Protein AF-A0A085MBB2-F1 (afdb_monomer_lite)

Radius of gyration: 27.42 Å; chains: 1; bounding box: 80×30×74 Å

Foldseek 3Di:
DDDDDDDDDDDDDDDDDDDPDDDPPPPPPVPLAWAKAWWFAADPVRDTPDTDIDTRAPKWKWWAAPVRRTHTIDRDHPVVCCVVPNDDPDQKDKDFDADPNGGTMMMIHSPHHHPNVDGPVVSVVVVVVVD

Structure (mmCIF, N/CA/C/O backbone):
data_AF-A0A085MBB2-F1
#
_entry.id   AF-A0A085MBB2-F1
#
loop_
_atom_site.group_PDB
_atom_site.id
_atom_site.type_symbol
_atom_site.label_atom_id
_atom_site.label_alt_id
_atom_site.label_comp_id
_atom_site.label_asym_id
_atom_site.label_entity_id
_atom_site.label_seq_id
_atom_site.pdbx_PDB_ins_code
_atom_site.Cartn_x
_atom_site.Cartn_y
_atom_site.Cartn_z
_atom_site.occupancy
_atom_site.B_iso_or_equiv
_atom_site.auth_seq_id
_atom_site.auth_comp_id
_atom_site.auth_asym_id
_atom_site.auth_atom_id
_atom_site.pdbx_PDB_model_num
ATOM 1 N N . MET A 1 1 ? -67.696 14.395 49.938 1.00 40.16 1 MET A N 1
ATOM 2 C CA . MET A 1 1 ? -66.763 14.740 51.030 1.00 40.16 1 MET A CA 1
ATOM 3 C C . MET A 1 1 ? -65.440 14.067 50.709 1.00 40.16 1 MET A C 1
ATOM 5 O O . MET A 1 1 ? -65.421 12.855 50.558 1.00 40.16 1 MET A O 1
ATOM 9 N N . ALA A 1 2 ? -64.394 14.854 50.481 1.00 36.91 2 ALA A N 1
ATOM 10 C CA . ALA A 1 2 ? -63.020 14.420 50.228 1.00 36.91 2 ALA A CA 1
ATOM 11 C C . ALA A 1 2 ? -62.096 15.243 51.143 1.00 36.91 2 ALA A C 1
ATOM 13 O O . ALA A 1 2 ? -62.549 16.282 51.620 1.00 36.91 2 ALA A O 1
ATOM 14 N N . PHE A 1 3 ? -60.840 14.795 51.294 1.00 32.62 3 PHE A N 1
ATOM 15 C CA . PHE A 1 3 ? -59.752 15.235 52.199 1.00 32.62 3 PHE A CA 1
ATOM 16 C C . PHE A 1 3 ? -59.610 14.369 53.467 1.00 32.62 3 PHE A C 1
ATOM 18 O O . PHE A 1 3 ? -60.597 14.094 54.130 1.00 32.62 3 PHE A O 1
ATOM 25 N N . THR A 1 4 ? -58.434 13.905 53.907 1.00 34.50 4 THR A N 1
ATOM 26 C CA . THR A 1 4 ? -57.057 13.912 53.372 1.00 34.50 4 THR A CA 1
ATOM 27 C C . THR A 1 4 ? -56.184 13.037 54.270 1.00 34.50 4 THR A C 1
ATOM 29 O O . THR A 1 4 ? -56.377 13.000 55.481 1.00 34.50 4 THR A O 1
ATOM 32 N N . SER A 1 5 ? -55.165 12.444 53.650 1.00 37.28 5 SER A N 1
ATOM 33 C CA . SER A 1 5 ? -53.914 11.962 54.242 1.00 37.28 5 SER A CA 1
ATOM 34 C C . SER A 1 5 ? -53.175 13.040 55.056 1.00 37.28 5 SER A C 1
ATOM 36 O O . SER A 1 5 ? -53.135 14.203 54.643 1.00 37.28 5 SER A O 1
ATOM 38 N N . ARG A 1 6 ? -52.552 12.649 56.181 1.00 42.22 6 ARG A N 1
ATOM 39 C CA . ARG A 1 6 ? -51.489 13.406 56.868 1.00 42.22 6 ARG A CA 1
ATOM 40 C C . ARG A 1 6 ? -50.639 12.522 57.795 1.00 42.22 6 ARG A C 1
ATOM 42 O O . ARG A 1 6 ? -51.147 11.576 58.385 1.00 42.22 6 ARG A O 1
ATOM 49 N N . SER A 1 7 ? -49.399 12.989 57.976 1.00 37.53 7 SER A N 1
ATOM 50 C CA . SER A 1 7 ? -48.310 12.603 58.897 1.00 37.53 7 SER A CA 1
ATOM 51 C C . SER A 1 7 ? -47.301 11.568 58.397 1.00 37.53 7 SER A C 1
ATOM 53 O O . SER A 1 7 ? -47.686 10.486 57.989 1.00 37.53 7 SER A O 1
ATOM 55 N N . SER A 1 8 ? -45.983 11.769 58.488 1.00 40.00 8 SER A N 1
ATOM 56 C CA . SER A 1 8 ? -45.141 12.917 58.878 1.00 40.00 8 SER A CA 1
ATOM 57 C C . SER A 1 8 ? -43.682 12.487 58.656 1.00 40.00 8 SER A C 1
ATOM 59 O O . SER A 1 8 ? -43.321 11.411 59.124 1.00 40.00 8 SER A O 1
ATOM 61 N N . SER A 1 9 ? -42.850 13.296 57.992 1.00 40.34 9 SER A N 1
ATOM 62 C CA . SER A 1 9 ? -41.465 13.639 58.395 1.00 40.34 9 SER A CA 1
ATOM 63 C C . SER A 1 9 ? -40.759 14.420 57.287 1.00 40.34 9 SER A C 1
ATOM 65 O O . SER A 1 9 ? -40.993 14.217 56.100 1.00 40.34 9 SER A O 1
ATOM 67 N N . ALA A 1 10 ? -39.950 15.377 57.717 1.00 41.03 10 ALA A N 1
ATOM 68 C CA . ALA A 1 10 ? -39.554 16.572 57.002 1.00 41.03 10 ALA A CA 1
ATOM 69 C C . ALA A 1 10 ? -38.036 16.600 56.725 1.00 41.03 10 ALA A C 1
ATOM 71 O O . ALA A 1 10 ? -37.268 16.183 57.580 1.00 41.03 10 ALA A O 1
ATOM 72 N N . ILE A 1 11 ? -37.669 17.170 55.566 1.00 46.59 11 ILE A N 1
ATOM 73 C CA . ILE A 1 11 ? -36.544 18.101 55.306 1.00 46.59 11 ILE A CA 1
ATOM 74 C C . ILE A 1 11 ? -35.104 17.636 55.647 1.00 46.59 11 ILE A C 1
ATOM 76 O O . ILE A 1 11 ? -34.767 17.509 56.814 1.00 46.59 11 ILE A O 1
ATOM 80 N N . LEU A 1 12 ? -34.204 17.572 54.647 1.00 38.25 12 LEU A N 1
ATOM 81 C CA . LEU A 1 12 ? -33.132 18.569 54.389 1.00 38.25 12 LEU A CA 1
ATOM 82 C C . LEU A 1 12 ? -32.246 18.132 53.192 1.00 38.25 12 LEU A C 1
ATOM 84 O O . LEU A 1 12 ? -31.956 16.956 53.006 1.00 38.25 12 LEU A O 1
ATOM 88 N N . LEU A 1 13 ? -31.861 19.109 52.371 1.00 43.94 13 LEU A N 1
ATOM 89 C CA . LEU A 1 13 ? -31.061 19.027 51.143 1.00 43.94 13 LEU A CA 1
ATOM 90 C C . LEU A 1 13 ? -29.551 18.796 51.391 1.00 43.94 13 LEU A C 1
ATOM 92 O O . LEU A 1 13 ? -29.060 19.094 52.476 1.00 43.94 13 LEU A O 1
ATOM 96 N N . CYS A 1 14 ? -28.852 18.459 50.290 1.00 36.69 14 CYS A N 1
ATOM 97 C CA . CYS A 1 14 ? -27.510 18.928 49.873 1.00 36.69 14 CYS A CA 1
A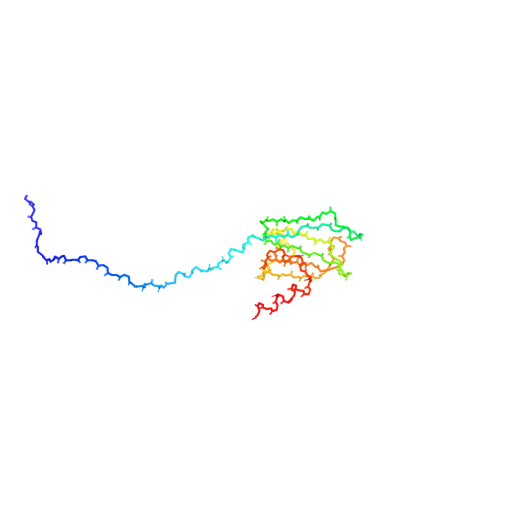TOM 98 C C . CYS A 1 14 ? -26.272 17.997 49.980 1.00 36.69 14 CYS A C 1
ATOM 100 O O . CYS A 1 14 ? -25.742 17.803 51.064 1.00 36.69 14 CYS A O 1
ATOM 102 N N . PHE A 1 15 ? -25.758 17.633 48.780 1.00 35.12 15 PHE A N 1
ATOM 103 C CA . PHE A 1 15 ? -24.363 17.334 48.360 1.00 35.12 15 PHE A CA 1
ATOM 104 C C . PHE A 1 15 ? -23.669 16.117 49.044 1.00 35.12 15 PHE A C 1
ATOM 106 O O . PHE A 1 15 ? -23.756 15.952 50.245 1.00 35.12 15 PHE A O 1
ATOM 113 N N . ILE A 1 16 ? -22.951 15.182 48.401 1.00 42.12 16 ILE A N 1
ATOM 114 C CA . ILE A 1 16 ? -21.857 15.266 47.417 1.00 42.12 16 ILE A CA 1
ATOM 115 C C . ILE A 1 16 ? -21.673 13.871 46.756 1.00 42.12 16 ILE A C 1
ATOM 117 O O . ILE A 1 16 ? -21.771 12.847 47.424 1.00 42.12 16 ILE A O 1
ATOM 121 N N . LEU A 1 17 ? -21.392 13.889 45.449 1.00 47.19 17 LEU A N 1
ATOM 122 C CA . LEU A 1 17 ? -20.634 12.943 44.604 1.00 47.19 17 LEU A CA 1
ATOM 123 C C . LEU A 1 17 ? -19.905 11.763 45.294 1.00 47.19 17 LEU A C 1
ATOM 125 O O . LEU A 1 17 ? -19.045 12.012 46.132 1.00 47.19 17 LEU A O 1
ATOM 129 N N . TRP A 1 18 ? -20.111 10.526 44.815 1.00 36.22 18 TRP A N 1
ATOM 130 C CA . TRP A 1 18 ? -19.013 9.610 44.436 1.00 36.22 18 TRP A CA 1
ATOM 131 C C . TRP A 1 18 ? -19.535 8.338 43.730 1.00 36.22 18 TRP A C 1
ATOM 133 O O . TRP A 1 18 ? -20.425 7.658 44.229 1.00 36.22 18 TRP A O 1
ATOM 143 N N . ASP A 1 19 ? -18.967 8.081 42.551 1.00 42.12 19 ASP A N 1
ATOM 144 C CA . ASP A 1 19 ? -18.855 6.840 41.774 1.00 42.12 19 ASP A CA 1
ATOM 145 C C . ASP A 1 19 ? -19.911 5.731 41.899 1.00 42.12 19 ASP A C 1
ATOM 147 O O . ASP A 1 19 ? -19.817 4.827 42.727 1.00 42.12 19 ASP A O 1
ATOM 151 N N . PHE A 1 20 ? -20.787 5.668 40.894 1.00 39.34 20 PHE A N 1
ATOM 152 C CA . PHE A 1 20 ? -21.195 4.379 40.335 1.00 39.34 20 PHE A CA 1
ATOM 153 C C . PHE A 1 20 ? -20.674 4.279 38.896 1.00 39.34 20 PHE A C 1
ATOM 155 O O . PHE A 1 20 ? -21.406 4.398 37.916 1.00 39.34 20 PHE A O 1
ATOM 162 N N . SER A 1 21 ? -19.353 4.124 38.793 1.00 48.38 21 SER A N 1
ATOM 163 C CA . SER A 1 21 ? -18.710 3.493 37.643 1.00 48.38 21 SER A CA 1
ATOM 164 C C . SER A 1 21 ? -19.142 2.032 37.616 1.00 48.38 21 SER A C 1
ATOM 166 O O . SER A 1 21 ? -18.793 1.304 38.536 1.00 48.38 21 SER A O 1
ATOM 168 N N . LEU A 1 22 ? -19.849 1.585 36.578 1.00 48.31 22 LEU A N 1
ATOM 169 C CA . LEU A 1 22 ? -19.668 0.227 36.060 1.00 48.31 22 LEU A CA 1
ATOM 170 C C . LEU A 1 22 ? -20.203 0.134 34.624 1.00 48.31 22 LEU A C 1
ATOM 172 O O . LEU A 1 22 ? -21.358 -0.189 34.371 1.00 48.31 22 LEU A O 1
ATOM 176 N N . THR A 1 23 ? -19.288 0.467 33.710 1.00 43.94 23 THR A N 1
ATOM 177 C CA . THR A 1 23 ? -19.053 -0.225 32.434 1.00 43.94 23 THR A CA 1
ATOM 178 C C . THR A 1 23 ? -20.286 -0.562 31.606 1.00 43.94 23 THR A C 1
ATOM 180 O O . THR A 1 23 ? -20.748 -1.700 31.564 1.00 43.94 23 THR A O 1
ATOM 183 N N . ASP A 1 24 ? -20.717 0.430 30.835 1.00 41.47 24 ASP A N 1
ATOM 184 C CA . ASP A 1 24 ? -21.234 0.182 29.498 1.00 41.47 24 ASP A CA 1
ATOM 185 C C . ASP A 1 24 ? -20.083 -0.431 28.679 1.00 41.47 24 ASP A C 1
ATOM 187 O O . ASP A 1 24 ? -19.130 0.251 28.295 1.00 41.47 24 ASP A O 1
ATOM 191 N N . SER A 1 25 ? -20.094 -1.756 28.517 1.00 47.38 25 SER A N 1
ATOM 192 C CA . SER A 1 25 ? -19.236 -2.456 27.562 1.00 47.38 25 SER A CA 1
ATOM 193 C C . SER A 1 25 ? -19.729 -2.154 26.148 1.00 47.38 25 SER A C 1
ATOM 195 O O . SER A 1 25 ? -20.221 -3.032 25.446 1.00 47.38 25 SER A O 1
ATOM 197 N N . LEU A 1 26 ? -19.592 -0.898 25.722 1.00 48.69 26 LEU A N 1
ATOM 198 C CA . LEU A 1 26 ? -19.422 -0.590 24.316 1.00 48.69 26 LEU A CA 1
ATOM 199 C C . LEU A 1 26 ? -18.142 -1.304 23.899 1.00 48.69 26 LEU A C 1
ATOM 201 O O . LEU A 1 26 ? -17.036 -0.883 24.245 1.00 48.69 26 LEU A O 1
ATOM 205 N N . GLU A 1 27 ? -18.302 -2.407 23.170 1.00 40.88 27 GLU A N 1
ATOM 206 C CA . GLU A 1 27 ? -17.335 -2.784 22.152 1.00 40.88 27 GLU A CA 1
ATOM 207 C C . GLU A 1 27 ? -16.949 -1.490 21.437 1.00 40.88 27 GLU A C 1
ATOM 209 O O . GLU A 1 27 ? -17.736 -0.909 20.684 1.00 40.88 27 GLU A O 1
ATOM 214 N N . GLN A 1 28 ? -15.756 -0.982 21.746 1.00 41.28 28 GLN A N 1
ATOM 215 C CA . GLN A 1 28 ? -15.099 0.008 20.924 1.00 41.28 28 GLN A CA 1
ATOM 216 C C . GLN A 1 28 ? -14.858 -0.701 19.596 1.00 41.28 28 GLN A C 1
ATOM 218 O O . GLN A 1 28 ? -13.806 -1.283 19.357 1.00 41.28 28 GLN A O 1
ATOM 223 N N . VAL A 1 29 ? -15.858 -0.668 18.717 1.00 45.53 29 VAL A N 1
ATOM 224 C CA . VAL A 1 29 ? -15.584 -0.606 17.295 1.00 45.53 29 VAL A CA 1
ATOM 225 C C . VAL A 1 29 ? -14.750 0.656 17.183 1.00 45.53 29 VAL A C 1
ATOM 227 O O . VAL A 1 29 ? -15.299 1.757 17.171 1.00 45.53 29 VAL A O 1
ATOM 230 N N . GLU A 1 30 ? -13.424 0.504 17.236 1.00 47.50 30 GLU A N 1
ATOM 231 C CA . GLU A 1 30 ? -12.493 1.537 16.821 1.00 47.50 30 GLU A CA 1
ATOM 232 C C . GLU A 1 30 ? -13.049 2.020 15.490 1.00 47.50 30 GLU A C 1
ATOM 234 O O . GLU A 1 30 ? -13.033 1.303 14.483 1.00 47.50 30 GLU A O 1
ATOM 239 N N . VAL A 1 31 ? -13.658 3.204 15.507 1.00 48.31 31 VAL A N 1
ATOM 240 C CA . VAL A 1 31 ? -13.976 3.925 14.291 1.00 48.31 31 VAL A CA 1
ATOM 241 C C . VAL A 1 31 ? -12.603 4.217 13.740 1.00 48.31 31 VAL A C 1
ATOM 243 O O . VAL A 1 31 ? -11.983 5.195 14.148 1.00 48.31 31 VAL A O 1
ATOM 246 N N . VAL A 1 32 ? -12.073 3.295 12.933 1.00 57.62 32 VAL A N 1
ATOM 247 C CA . VAL A 1 32 ? -10.730 3.437 12.405 1.00 57.62 32 VAL A CA 1
ATOM 248 C C . VAL A 1 32 ? -10.767 4.716 11.605 1.00 57.62 32 VAL A C 1
ATOM 250 O O . VAL A 1 32 ? -11.480 4.816 10.600 1.00 57.62 32 VAL A O 1
ATOM 253 N N . GLY A 1 33 ? -10.133 5.733 12.185 1.00 69.12 33 GLY A N 1
ATOM 254 C CA . GLY A 1 33 ? -10.252 7.102 11.740 1.00 69.12 33 GLY A CA 1
ATOM 255 C C . GLY A 1 33 ? -9.878 7.168 10.275 1.00 69.12 33 GLY A C 1
ATOM 256 O O . GLY A 1 33 ? -9.036 6.410 9.792 1.00 69.12 33 GLY A O 1
ATOM 257 N N . LYS A 1 34 ? -10.531 8.068 9.545 1.00 87.38 34 LYS A N 1
ATOM 258 C CA . LYS A 1 34 ? -10.100 8.347 8.185 1.00 87.38 34 LYS A CA 1
ATOM 259 C C . LYS A 1 34 ? -8.631 8.772 8.212 1.00 87.38 34 LYS A C 1
ATOM 261 O O . LYS A 1 34 ? -8.287 9.684 8.958 1.00 87.38 34 LYS A O 1
ATOM 266 N N . VAL A 1 35 ? -7.805 8.147 7.383 1.00 90.69 35 VAL A N 1
ATOM 267 C CA . VAL A 1 35 ? -6.368 8.427 7.296 1.00 90.69 35 VAL A CA 1
ATOM 268 C C . VAL A 1 35 ? -6.058 9.370 6.139 1.00 90.69 35 VAL A C 1
ATOM 270 O O . VAL A 1 35 ? -6.819 9.497 5.171 1.00 90.69 35 VAL A O 1
ATOM 273 N N . THR A 1 36 ? -4.930 10.054 6.246 1.00 92.81 36 THR A N 1
ATOM 274 C CA . THR A 1 36 ? -4.297 10.785 5.152 1.00 92.81 36 THR A CA 1
ATOM 275 C C . THR A 1 36 ? -3.325 9.857 4.437 1.00 92.81 36 THR A C 1
ATOM 277 O O . THR A 1 36 ? -2.575 9.139 5.087 1.00 92.81 36 THR A O 1
ATOM 280 N N . CYS A 1 37 ? -3.326 9.855 3.109 1.00 93.12 37 CYS A N 1
ATOM 281 C CA . CYS A 1 37 ? -2.441 9.025 2.301 1.00 93.12 37 CYS A CA 1
ATOM 282 C C . CYS A 1 37 ? -1.673 9.873 1.299 1.00 93.12 37 CYS A C 1
ATOM 284 O O . CYS A 1 37 ? -2.239 10.786 0.693 1.00 93.12 37 CYS A O 1
ATOM 286 N N . ALA A 1 38 ? -0.426 9.496 1.029 1.00 91.44 38 ALA A N 1
ATOM 287 C CA . ALA A 1 38 ? 0.249 9.965 -0.166 1.00 91.44 38 ALA A CA 1
ATOM 288 C C . ALA A 1 38 ? -0.390 9.307 -1.395 1.00 91.44 38 ALA A C 1
ATOM 290 O O . ALA A 1 38 ? -0.600 8.092 -1.436 1.00 91.44 38 ALA A O 1
ATOM 291 N N . GLU A 1 39 ? -0.703 10.098 -2.409 1.00 90.88 39 GLU A N 1
ATOM 292 C CA . GLU A 1 39 ? -1.128 9.625 -3.713 1.00 90.88 39 GLU A CA 1
ATOM 293 C C . GLU A 1 39 ? -0.050 9.965 -4.725 1.00 90.88 39 GLU A C 1
ATOM 295 O O . GLU A 1 39 ? 0.291 11.129 -4.925 1.00 90.88 39 GLU A O 1
ATOM 300 N N . ALA A 1 40 ? 0.496 8.923 -5.344 1.00 87.06 40 ALA A N 1
ATOM 301 C CA . ALA A 1 40 ? 1.504 9.065 -6.368 1.00 87.06 40 ALA A CA 1
ATOM 302 C C . ALA A 1 40 ? 1.361 7.974 -7.419 1.00 87.06 40 ALA A C 1
ATOM 304 O O . ALA A 1 40 ? 1.197 6.795 -7.097 1.00 87.06 40 ALA A O 1
ATOM 305 N N . ASN A 1 41 ? 1.443 8.368 -8.685 1.00 80.00 41 ASN A N 1
ATOM 306 C CA . ASN A 1 41 ? 1.565 7.430 -9.792 1.00 80.00 41 ASN A CA 1
ATOM 307 C C . ASN A 1 41 ? 2.965 7.589 -10.368 1.00 80.00 41 ASN A C 1
ATOM 309 O O . ASN A 1 41 ? 3.310 8.674 -10.836 1.00 80.00 41 ASN A O 1
ATOM 313 N N . ILE A 1 42 ? 3.779 6.547 -10.264 1.00 78.38 42 ILE A N 1
ATOM 314 C CA . ILE A 1 42 ? 5.178 6.597 -10.669 1.00 78.38 42 ILE A CA 1
ATOM 315 C C . ILE A 1 42 ? 5.273 5.808 -11.962 1.00 78.38 42 ILE A C 1
ATOM 317 O O . ILE A 1 42 ? 4.833 4.660 -12.048 1.00 78.38 42 ILE A O 1
ATOM 321 N N . ASP A 1 43 ? 5.756 6.469 -13.007 1.00 69.44 43 ASP A N 1
ATOM 322 C CA . ASP A 1 43 ? 5.913 5.818 -14.294 1.00 69.44 43 ASP A CA 1
ATOM 323 C C . ASP A 1 43 ? 7.112 4.855 -14.292 1.00 69.44 43 ASP A C 1
ATOM 325 O O . ASP A 1 43 ? 7.891 4.750 -13.342 1.00 69.44 43 ASP A O 1
ATOM 329 N N . LYS A 1 44 ? 7.273 4.136 -15.402 1.00 67.00 44 LYS A N 1
ATOM 330 C CA . LYS A 1 44 ? 8.331 3.132 -15.585 1.00 67.00 44 LYS A CA 1
ATOM 331 C C . LYS A 1 44 ? 9.745 3.727 -15.502 1.00 67.00 44 LYS A C 1
ATOM 333 O O . LYS A 1 44 ? 10.702 2.986 -15.290 1.00 67.00 44 LYS A O 1
ATOM 338 N N . ASN A 1 45 ? 9.875 5.044 -15.659 1.00 67.06 45 ASN A N 1
ATOM 339 C CA . ASN A 1 45 ? 11.142 5.764 -15.605 1.00 67.06 45 ASN A CA 1
ATOM 340 C C . ASN A 1 45 ? 11.456 6.264 -14.184 1.00 67.06 45 ASN A C 1
ATOM 342 O O . ASN A 1 45 ? 12.475 6.920 -13.984 1.00 67.06 45 ASN A O 1
ATOM 346 N N . GLY A 1 46 ? 10.605 5.956 -13.197 1.00 63.75 46 GLY A N 1
ATOM 347 C CA . GLY A 1 46 ? 10.743 6.448 -11.828 1.00 63.75 46 GLY A CA 1
ATOM 348 C C . GLY A 1 46 ? 10.352 7.919 -11.680 1.00 63.75 46 GLY A C 1
ATOM 349 O O . GLY A 1 46 ? 10.633 8.516 -10.642 1.00 63.75 46 GLY A O 1
ATOM 350 N N . MET A 1 47 ? 9.720 8.513 -12.698 1.00 66.19 47 MET A N 1
ATOM 351 C CA . MET A 1 47 ? 9.235 9.885 -12.640 1.00 66.19 47 MET A CA 1
ATOM 352 C C . MET A 1 47 ? 7.846 9.892 -12.007 1.00 66.19 47 MET A C 1
ATOM 354 O O . MET A 1 47 ? 6.931 9.164 -12.405 1.00 66.19 47 MET A O 1
ATOM 358 N N . THR A 1 48 ? 7.686 10.727 -10.987 1.00 68.44 48 THR A N 1
ATOM 359 C CA . THR A 1 48 ? 6.413 10.897 -10.294 1.00 68.44 48 THR A CA 1
ATOM 360 C C . THR A 1 48 ? 5.481 11.733 -11.164 1.00 68.44 48 THR A C 1
ATOM 362 O O . THR A 1 48 ? 5.668 12.940 -11.295 1.00 68.44 48 THR A O 1
ATOM 365 N N . ALA A 1 49 ? 4.459 11.110 -11.753 1.00 59.94 49 ALA A N 1
ATOM 366 C CA . ALA A 1 49 ? 3.487 11.802 -12.599 1.00 59.94 49 ALA A CA 1
ATOM 367 C C . ALA A 1 49 ? 2.590 12.769 -11.798 1.00 59.94 49 ALA A C 1
ATOM 369 O O . ALA A 1 49 ? 2.043 13.720 -12.348 1.00 59.94 49 ALA A O 1
ATOM 370 N N . SER A 1 50 ? 2.425 12.524 -10.496 1.00 65.19 50 SER A N 1
ATOM 371 C CA . SER A 1 50 ? 1.736 13.396 -9.539 1.00 65.19 50 SER A CA 1
ATOM 372 C C . SER A 1 50 ? 2.089 12.942 -8.122 1.00 65.19 50 SER A C 1
ATOM 374 O O . SER A 1 50 ? 2.237 11.740 -7.917 1.00 65.19 50 SER A O 1
ATOM 376 N N . SER A 1 51 ? 2.250 13.870 -7.175 1.00 75.06 51 SER A N 1
ATOM 377 C CA . SER A 1 51 ? 2.368 13.576 -5.741 1.00 75.06 51 SER A CA 1
ATOM 378 C C . SER A 1 51 ? 1.478 14.542 -4.970 1.00 75.06 51 SER A C 1
ATOM 380 O O . SER A 1 51 ? 1.656 15.756 -5.073 1.00 75.06 51 SER A O 1
ATOM 382 N N . THR A 1 52 ? 0.503 14.024 -4.232 1.00 88.25 52 THR A N 1
ATOM 383 C CA . THR A 1 52 ? -0.395 14.830 -3.396 1.00 88.25 52 THR A CA 1
ATOM 384 C C . THR A 1 52 ? -0.783 14.074 -2.132 1.00 88.25 52 THR A C 1
ATOM 386 O O . THR A 1 52 ? -0.710 12.849 -2.088 1.00 88.25 52 THR A O 1
ATOM 389 N N . LEU A 1 53 ? -1.202 14.797 -1.096 1.00 89.88 53 LEU A N 1
ATOM 390 C CA . LEU A 1 53 ? -1.723 14.211 0.135 1.00 89.88 53 LEU A CA 1
ATOM 391 C C . LEU A 1 53 ? -3.251 14.238 0.102 1.00 89.88 53 LEU A C 1
ATOM 393 O O . LEU A 1 53 ? -3.862 15.304 0.021 1.00 89.88 53 LEU A O 1
ATOM 397 N N . ILE A 1 54 ? -3.869 13.063 0.188 1.00 91.00 54 ILE A N 1
ATOM 398 C CA . ILE A 1 54 ? -5.323 12.893 0.187 1.00 91.00 54 ILE A CA 1
ATOM 399 C C . ILE A 1 54 ? -5.783 12.562 1.600 1.00 91.00 54 ILE A C 1
ATOM 401 O O . ILE A 1 54 ? -5.339 11.579 2.182 1.00 91.00 54 ILE A O 1
ATOM 405 N N . ARG A 1 55 ? -6.690 13.370 2.149 1.00 90.69 55 ARG A N 1
ATOM 406 C CA . ARG A 1 55 ? -7.322 13.139 3.458 1.00 90.69 55 ARG A CA 1
ATOM 407 C C . ARG A 1 55 ? -8.631 12.375 3.291 1.00 90.69 55 ARG A C 1
ATOM 409 O O . ARG A 1 55 ? -9.263 12.461 2.240 1.00 90.69 55 ARG A O 1
ATOM 416 N N . GLY A 1 56 ? -9.098 11.706 4.344 1.00 89.44 56 GLY A N 1
ATOM 417 C CA . GLY A 1 56 ? -10.426 11.082 4.324 1.00 89.44 56 GLY A CA 1
ATOM 418 C C . GLY A 1 56 ? -10.445 9.629 3.828 1.00 89.44 56 GLY A C 1
ATOM 419 O O . GLY A 1 56 ? -11.520 9.106 3.519 1.00 89.44 56 GLY A O 1
ATOM 420 N N . CYS A 1 57 ? -9.285 8.982 3.727 1.00 91.62 57 CYS A N 1
ATOM 421 C CA . CYS A 1 57 ? -9.139 7.629 3.199 1.00 91.62 57 CYS A CA 1
ATOM 422 C C . CYS A 1 57 ? -9.539 6.578 4.232 1.00 91.62 57 CYS A C 1
ATOM 424 O O . CYS A 1 57 ? -9.344 6.779 5.425 1.00 91.62 57 CYS A O 1
ATOM 426 N N . ASP A 1 58 ? -10.079 5.444 3.783 1.00 93.00 58 ASP A N 1
ATOM 427 C CA . ASP A 1 58 ? -10.239 4.294 4.683 1.00 93.00 58 ASP A CA 1
ATOM 428 C C . ASP A 1 58 ? -8.891 3.590 4.894 1.00 93.00 58 ASP A C 1
ATOM 430 O O . ASP A 1 58 ? -8.591 3.132 5.992 1.00 93.00 58 ASP A O 1
ATOM 434 N N . TRP A 1 59 ? -8.092 3.500 3.825 1.00 94.50 59 TRP A N 1
ATOM 435 C CA . TRP A 1 59 ? -6.773 2.875 3.814 1.00 94.50 59 TRP A CA 1
ATOM 436 C C . TRP A 1 59 ? -5.843 3.571 2.826 1.00 94.50 59 TRP A C 1
ATOM 438 O O . TRP A 1 59 ? -6.278 4.103 1.799 1.00 94.50 59 TRP A O 1
ATOM 448 N N . CYS A 1 60 ? -4.548 3.464 3.092 1.00 94.44 60 CYS A N 1
ATOM 449 C CA . CYS A 1 60 ? -3.491 3.834 2.172 1.00 94.44 60 CYS A CA 1
ATOM 450 C C . CYS A 1 60 ? -2.899 2.589 1.519 1.00 94.44 60 CYS A C 1
ATOM 452 O O . CYS A 1 60 ? -2.589 1.609 2.190 1.00 94.44 60 CYS A O 1
ATOM 454 N N . LEU A 1 61 ? -2.721 2.634 0.204 1.00 94.62 61 LEU A N 1
ATOM 455 C CA . LEU A 1 61 ? -2.112 1.580 -0.596 1.00 94.62 61 LEU A CA 1
ATOM 456 C C . LEU A 1 61 ? -0.701 1.983 -1.013 1.00 94.62 61 LEU A C 1
ATOM 458 O O . LEU A 1 61 ? -0.468 3.135 -1.395 1.00 94.62 61 LEU A O 1
ATOM 462 N N . LEU A 1 62 ? 0.199 1.004 -0.993 1.00 93.44 62 LEU A N 1
ATOM 463 C CA . LEU A 1 62 ? 1.552 1.060 -1.526 1.00 93.44 62 LEU A CA 1
ATOM 464 C C . LEU A 1 62 ? 1.777 -0.149 -2.441 1.00 93.44 62 LEU A C 1
ATOM 466 O O . LEU A 1 62 ? 1.581 -1.2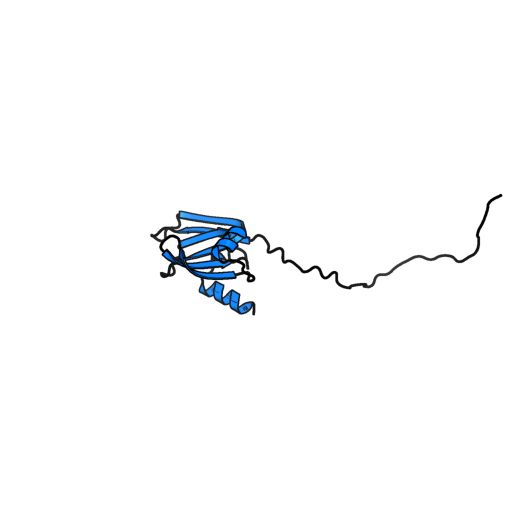87 -2.029 1.00 93.44 62 LEU A O 1
ATOM 470 N N . HIS A 1 63 ? 2.215 0.095 -3.669 1.00 92.25 63 HIS A N 1
ATOM 471 C CA . HIS A 1 63 ? 2.678 -0.932 -4.592 1.00 92.25 63 HIS A CA 1
ATOM 472 C C . HIS A 1 63 ? 4.152 -0.688 -4.901 1.00 92.25 63 HIS A C 1
ATOM 474 O O . HIS A 1 63 ? 4.520 0.394 -5.370 1.00 92.25 63 HIS A O 1
ATOM 480 N N . VAL A 1 64 ? 4.977 -1.694 -4.637 1.00 89.50 64 VAL A N 1
ATOM 481 C CA . VAL A 1 64 ? 6.421 -1.686 -4.878 1.00 89.50 64 VAL A CA 1
ATOM 482 C C . VAL A 1 64 ? 6.745 -2.835 -5.821 1.00 89.50 64 VAL A C 1
ATOM 484 O O . VAL A 1 64 ? 6.301 -3.949 -5.565 1.00 89.50 64 VAL A O 1
ATOM 487 N N . SER A 1 65 ? 7.494 -2.582 -6.890 1.00 88.88 65 SER A N 1
ATOM 488 C CA . SER A 1 65 ? 7.982 -3.643 -7.777 1.00 88.88 65 SER A CA 1
ATOM 489 C C . SER A 1 65 ? 9.093 -4.452 -7.104 1.00 88.88 65 SER A C 1
ATOM 491 O O . SER A 1 65 ? 9.702 -3.983 -6.142 1.00 88.88 65 SER A O 1
ATOM 493 N N . ASP A 1 66 ? 9.448 -5.608 -7.654 1.00 85.94 66 ASP A N 1
ATOM 494 C CA . ASP A 1 66 ? 10.573 -6.413 -7.143 1.00 85.94 66 ASP A CA 1
ATOM 495 C C . ASP A 1 66 ? 11.915 -5.679 -7.166 1.00 85.94 66 ASP A C 1
ATOM 497 O O . ASP A 1 66 ? 12.726 -5.836 -6.256 1.00 85.94 66 ASP A O 1
ATOM 501 N N . ASP A 1 67 ? 12.098 -4.757 -8.115 1.00 82.38 67 ASP A N 1
ATOM 502 C CA . ASP A 1 67 ? 13.243 -3.837 -8.146 1.00 82.38 67 ASP A CA 1
ATOM 503 C C . ASP A 1 67 ? 13.231 -2.787 -7.014 1.00 82.38 67 ASP A C 1
ATOM 505 O O . ASP A 1 67 ? 13.957 -1.795 -7.078 1.00 82.38 67 ASP A O 1
ATOM 509 N N . THR A 1 68 ? 12.379 -2.938 -5.995 1.00 78.12 68 THR A N 1
ATOM 510 C CA . THR A 1 68 ? 12.177 -2.024 -4.850 1.00 78.12 68 THR A CA 1
ATOM 511 C C . THR A 1 68 ? 11.729 -0.607 -5.220 1.00 78.12 68 THR A C 1
ATOM 513 O O . THR A 1 68 ? 11.723 0.303 -4.390 1.00 78.12 68 THR A O 1
ATOM 516 N N . LYS A 1 69 ? 11.299 -0.398 -6.467 1.00 82.50 69 LYS A N 1
ATOM 517 C CA . LYS A 1 69 ? 10.786 0.889 -6.929 1.00 82.50 69 LYS A CA 1
ATOM 518 C C . LYS A 1 69 ? 9.330 1.016 -6.530 1.00 82.50 69 LYS A C 1
ATOM 520 O O . LYS A 1 69 ? 8.520 0.125 -6.781 1.00 82.50 69 LYS A O 1
ATOM 525 N N . VAL A 1 70 ? 8.978 2.151 -5.936 1.00 82.06 70 VAL A N 1
ATOM 526 C CA . VAL A 1 70 ? 7.569 2.457 -5.708 1.00 82.06 70 VAL A CA 1
ATOM 527 C C . VAL A 1 70 ? 6.915 2.669 -7.065 1.00 82.06 70 VAL A C 1
ATOM 529 O O . VAL A 1 70 ? 7.317 3.541 -7.824 1.00 82.06 70 VAL A O 1
ATOM 532 N N . VAL A 1 71 ? 5.909 1.857 -7.359 1.00 84.06 71 VAL A N 1
ATOM 533 C CA . VAL A 1 71 ? 5.122 1.944 -8.590 1.00 84.06 71 VAL A CA 1
ATOM 534 C C . VAL A 1 71 ? 3.945 2.884 -8.363 1.00 84.06 71 VAL A C 1
ATOM 536 O O . VAL A 1 71 ? 3.582 3.689 -9.220 1.00 84.06 71 VAL A O 1
ATOM 539 N N . LYS A 1 72 ? 3.306 2.781 -7.191 1.00 89.94 72 LYS A N 1
ATOM 540 C CA . LYS A 1 72 ? 2.031 3.456 -6.954 1.00 89.94 72 LYS A CA 1
ATOM 541 C C . LYS A 1 72 ? 1.725 3.626 -5.478 1.00 89.94 72 LYS A C 1
ATOM 543 O O . LYS A 1 72 ? 1.925 2.714 -4.680 1.00 89.94 72 LYS A O 1
ATOM 548 N N . ARG A 1 73 ? 1.144 4.771 -5.144 1.00 92.62 73 ARG A N 1
ATOM 549 C CA . ARG A 1 73 ? 0.543 5.071 -3.847 1.00 92.62 73 ARG A CA 1
ATOM 550 C C . ARG A 1 73 ? -0.862 5.605 -4.059 1.00 92.62 73 ARG A C 1
ATOM 552 O O . ARG A 1 73 ? -1.057 6.423 -4.957 1.00 92.62 73 ARG A O 1
ATOM 559 N N . ARG A 1 74 ? -1.843 5.137 -3.285 1.00 92.19 74 ARG A N 1
ATOM 560 C CA . ARG A 1 74 ? -3.238 5.588 -3.427 1.00 92.19 74 ARG A CA 1
ATOM 561 C C . ARG A 1 74 ? -4.012 5.600 -2.124 1.00 92.19 74 ARG A C 1
ATOM 563 O O . ARG A 1 74 ? -3.812 4.747 -1.266 1.00 92.19 74 ARG A O 1
ATOM 570 N N . CYS A 1 75 ? -4.978 6.505 -2.070 1.00 93.25 75 CYS A N 1
ATOM 571 C CA . CYS A 1 75 ? -6.121 6.425 -1.176 1.00 93.25 75 CYS A CA 1
ATOM 572 C C . CYS A 1 75 ? -7.093 5.347 -1.679 1.00 93.25 75 CYS A C 1
ATOM 574 O O . CYS A 1 75 ? -7.487 5.372 -2.848 1.00 93.25 75 CYS A O 1
ATOM 576 N N . ILE A 1 76 ? -7.490 4.393 -0.836 1.00 93.56 76 ILE A N 1
ATOM 577 C CA . ILE A 1 76 ? -8.467 3.362 -1.215 1.00 93.56 76 ILE A CA 1
ATOM 578 C C . ILE A 1 76 ? -9.547 3.179 -0.145 1.00 93.56 76 ILE A C 1
ATOM 580 O O . ILE A 1 76 ? -9.359 3.494 1.030 1.00 93.56 76 ILE A O 1
ATOM 584 N N . SER A 1 77 ? -10.704 2.670 -0.573 1.00 92.88 77 SER A N 1
ATOM 585 C CA . SER A 1 77 ? -11.837 2.389 0.309 1.00 92.88 77 SER A CA 1
ATOM 586 C C . SER A 1 77 ? -11.765 0.990 0.923 1.00 92.88 77 SER A C 1
ATOM 588 O O . SER A 1 77 ? -11.139 0.082 0.368 1.00 92.88 77 SER A O 1
ATOM 590 N N . ASN A 1 78 ? -12.505 0.774 2.013 1.00 91.06 78 ASN A N 1
ATOM 591 C CA . ASN A 1 78 ? -12.690 -0.549 2.626 1.00 91.06 78 ASN A CA 1
ATOM 592 C C . ASN A 1 78 ? -13.159 -1.607 1.607 1.00 91.06 78 ASN A C 1
ATOM 594 O O . ASN A 1 78 ? -12.697 -2.748 1.610 1.00 91.06 78 ASN A O 1
ATOM 598 N N . GLY A 1 79 ? -14.056 -1.223 0.691 1.00 91.81 79 GLY A N 1
ATOM 599 C CA . GLY A 1 79 ? -14.548 -2.114 -0.360 1.00 91.81 79 GLY A CA 1
ATOM 600 C C . GLY A 1 79 ? -13.460 -2.536 -1.352 1.00 91.81 79 GLY A C 1
ATOM 601 O O . GLY A 1 79 ? -13.457 -3.681 -1.801 1.00 91.81 79 GLY A O 1
ATOM 602 N N . ALA A 1 80 ? -12.519 -1.643 -1.675 1.00 92.56 80 ALA A N 1
ATOM 603 C CA . ALA A 1 80 ? -11.382 -1.966 -2.535 1.00 92.56 80 ALA A CA 1
ATOM 604 C C . ALA A 1 80 ? -10.402 -2.918 -1.834 1.00 92.56 80 ALA A C 1
ATOM 606 O O . ALA A 1 80 ? -9.999 -3.917 -2.428 1.00 92.56 80 ALA A O 1
ATOM 607 N N . VAL A 1 81 ? -10.096 -2.670 -0.556 1.00 92.62 81 VAL A N 1
ATOM 608 C CA . VAL A 1 81 ? -9.276 -3.575 0.267 1.00 92.62 81 VAL A CA 1
ATOM 609 C C . VAL A 1 81 ? -9.883 -4.970 0.317 1.00 92.62 81 VAL A C 1
ATOM 611 O O . VAL A 1 81 ? -9.193 -5.940 0.012 1.00 92.62 81 VAL A O 1
ATOM 614 N N . LYS A 1 82 ? -11.190 -5.074 0.590 1.00 92.81 82 LYS A N 1
ATOM 615 C CA . LYS A 1 82 ? -11.886 -6.365 0.656 1.00 92.81 82 LYS A CA 1
ATOM 616 C C . LYS A 1 82 ? -11.793 -7.163 -0.646 1.00 92.81 82 LYS A C 1
ATOM 618 O O . LYS A 1 82 ? -11.719 -8.385 -0.612 1.00 92.81 82 LYS A O 1
ATOM 623 N N . ARG A 1 83 ? -11.771 -6.490 -1.800 1.00 91.12 83 ARG A N 1
ATOM 624 C CA . ARG A 1 83 ? -11.590 -7.146 -3.107 1.00 91.12 83 ARG A CA 1
ATOM 625 C C . ARG A 1 83 ? -10.152 -7.613 -3.342 1.00 91.12 83 ARG A C 1
ATOM 627 O O . ARG A 1 83 ? -9.958 -8.631 -3.993 1.00 91.12 83 ARG A O 1
ATOM 634 N 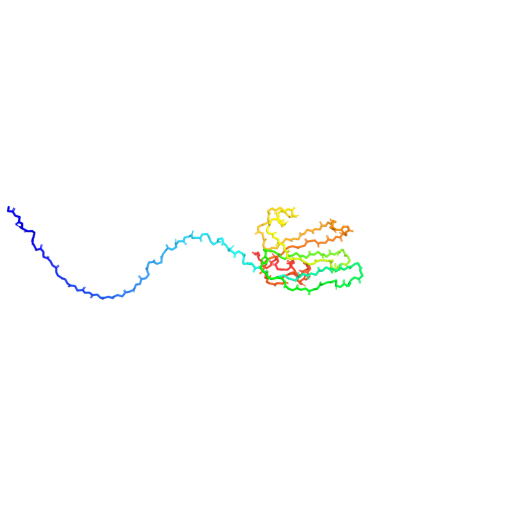N . LEU A 1 84 ? -9.162 -6.873 -2.844 1.00 90.75 84 LEU A N 1
ATOM 635 C CA . LEU A 1 84 ? -7.738 -7.143 -3.077 1.00 90.75 84 LEU A CA 1
ATOM 636 C C . LEU A 1 84 ? -7.143 -8.162 -2.090 1.00 90.75 84 LEU A C 1
ATOM 638 O O . LEU A 1 84 ? -6.304 -8.979 -2.479 1.00 90.75 84 LEU A O 1
ATOM 642 N N . PHE A 1 85 ? -7.567 -8.105 -0.828 1.00 90.88 85 PHE A N 1
ATOM 643 C CA . PHE A 1 85 ? -7.006 -8.878 0.285 1.00 90.88 85 PHE A CA 1
ATOM 644 C C . PHE A 1 85 ? -8.025 -9.795 0.973 1.00 90.88 85 PHE A C 1
ATOM 646 O O . PHE A 1 85 ? -7.633 -10.625 1.785 1.00 90.88 85 PHE A O 1
ATOM 653 N N . GLY A 1 86 ? -9.317 -9.682 0.657 1.00 90.81 86 GLY A N 1
ATOM 654 C CA . GLY A 1 86 ? -10.367 -10.333 1.439 1.00 90.81 86 GLY A CA 1
ATOM 655 C C . GLY A 1 86 ? -10.640 -9.593 2.751 1.00 90.81 86 GLY A C 1
ATOM 656 O O . GLY A 1 86 ? -10.363 -8.400 2.883 1.00 90.81 86 GLY A O 1
ATOM 657 N N . SER A 1 87 ? -11.225 -10.289 3.722 1.00 87.56 87 SER A N 1
ATOM 658 C CA . SER A 1 87 ? -11.392 -9.739 5.068 1.00 87.56 87 SER A CA 1
ATOM 659 C C . SER A 1 87 ? -10.037 -9.709 5.773 1.00 87.56 87 SER A C 1
ATOM 661 O O . SER A 1 87 ? -9.425 -10.757 5.956 1.00 87.56 87 SER A O 1
ATOM 663 N N . ILE A 1 88 ? -9.584 -8.516 6.159 1.00 86.62 88 ILE A N 1
ATOM 664 C CA . ILE A 1 88 ? -8.371 -8.325 6.956 1.00 86.62 88 ILE A CA 1
ATOM 665 C C . ILE A 1 88 ? -8.748 -7.758 8.322 1.00 86.62 88 ILE A C 1
ATOM 667 O O . ILE A 1 88 ? -9.522 -6.805 8.410 1.00 86.62 88 ILE A O 1
ATOM 671 N N . GLU A 1 89 ? -8.223 -8.370 9.379 1.00 84.38 89 GLU A N 1
ATOM 672 C CA . GLU A 1 89 ? -8.483 -7.973 10.770 1.00 84.38 89 GLU A CA 1
ATOM 673 C C . GLU A 1 89 ? -7.402 -7.018 11.299 1.00 84.38 89 GLU A C 1
ATOM 675 O O . GLU A 1 89 ? -7.641 -6.238 12.215 1.00 84.38 89 GLU A O 1
ATOM 680 N N . THR A 1 90 ? -6.221 -7.022 10.678 1.00 86.81 90 THR A N 1
ATOM 681 C CA . THR A 1 90 ? -5.084 -6.170 11.036 1.00 86.81 90 THR A CA 1
ATOM 682 C C . THR A 1 90 ? -5.155 -4.815 10.339 1.00 86.81 90 THR A C 1
ATOM 684 O O . THR A 1 90 ? -5.635 -4.711 9.216 1.00 86.81 90 THR A O 1
ATOM 687 N N . ALA A 1 91 ? -4.606 -3.762 10.953 1.00 87.62 91 ALA A N 1
ATOM 688 C CA . ALA A 1 91 ? -4.515 -2.420 10.356 1.00 87.62 91 ALA A CA 1
ATOM 689 C C . ALA A 1 91 ? -3.447 -2.287 9.245 1.00 87.62 91 ALA A C 1
ATOM 691 O O . ALA A 1 91 ? -3.236 -1.200 8.703 1.00 87.62 91 ALA A O 1
ATOM 692 N N . LEU A 1 92 ? -2.786 -3.390 8.893 1.00 89.94 92 LEU A N 1
ATOM 693 C CA . LEU A 1 92 ? -1.805 -3.486 7.823 1.00 89.94 92 LEU A CA 1
ATOM 694 C C . LEU A 1 92 ? -1.829 -4.898 7.229 1.00 89.94 92 LEU A C 1
ATOM 696 O O . LEU A 1 92 ? -1.877 -5.886 7.960 1.00 89.94 92 LEU A O 1
ATOM 700 N N . ALA A 1 93 ? -1.785 -4.995 5.905 1.00 91.06 93 ALA A N 1
ATOM 701 C CA . ALA A 1 93 ? -1.650 -6.253 5.183 1.00 91.06 93 ALA A CA 1
ATOM 702 C C . ALA A 1 93 ? -0.762 -6.062 3.951 1.00 91.06 93 ALA A C 1
ATOM 704 O O . ALA A 1 93 ? -0.880 -5.065 3.244 1.00 91.06 93 ALA A O 1
ATOM 705 N N . CYS A 1 94 ? 0.104 -7.034 3.672 1.00 91.25 94 CYS A N 1
ATOM 706 C CA . CYS A 1 94 ? 0.952 -7.051 2.485 1.00 91.25 94 CYS A CA 1
ATOM 707 C C . CYS A 1 94 ? 0.843 -8.404 1.788 1.00 91.25 94 CYS A C 1
ATOM 709 O O . CYS A 1 94 ? 0.766 -9.442 2.443 1.00 91.25 94 CYS A O 1
ATOM 711 N N . ARG A 1 95 ? 0.880 -8.401 0.458 1.00 90.75 95 ARG A N 1
ATOM 712 C CA . ARG A 1 95 ? 0.939 -9.609 -0.364 1.00 90.75 95 ARG A CA 1
ATOM 713 C C . ARG A 1 95 ? 1.885 -9.404 -1.535 1.00 90.75 95 ARG A C 1
ATOM 715 O O . ARG A 1 95 ? 2.004 -8.298 -2.052 1.00 90.75 95 ARG A O 1
ATOM 722 N N . HIS A 1 96 ? 2.515 -10.482 -1.964 1.00 91.81 96 HIS A N 1
ATOM 723 C CA . HIS A 1 96 ? 3.358 -10.498 -3.150 1.00 91.81 96 HIS A CA 1
ATOM 724 C C . HIS A 1 96 ? 2.578 -11.049 -4.353 1.00 91.81 96 HIS A C 1
ATOM 726 O O . HIS A 1 96 ? 1.649 -11.847 -4.171 1.00 91.81 96 HIS A O 1
ATOM 732 N N . GLY A 1 97 ? 2.911 -10.608 -5.563 1.00 89.38 97 GLY A N 1
ATOM 733 C CA . GLY A 1 97 ? 2.304 -11.084 -6.805 1.00 89.38 97 GLY A CA 1
ATOM 734 C C . GLY A 1 97 ? 2.448 -10.102 -7.966 1.00 89.38 97 GLY A C 1
ATOM 735 O O . GLY A 1 97 ? 3.145 -9.098 -7.865 1.00 89.38 97 GLY A O 1
ATOM 736 N N . VAL A 1 98 ? 1.741 -10.385 -9.059 1.00 87.38 98 VAL A N 1
ATOM 737 C CA . VAL A 1 98 ? 1.702 -9.526 -10.249 1.00 87.38 98 VAL A CA 1
ATOM 738 C C . VAL A 1 98 ? 0.561 -8.517 -10.118 1.00 87.38 98 VAL A C 1
ATOM 740 O O . VAL A 1 98 ? -0.607 -8.907 -10.037 1.00 87.38 98 VAL A O 1
ATOM 743 N N . PHE A 1 99 ? 0.871 -7.222 -10.163 1.00 82.94 99 PHE A N 1
ATOM 744 C CA . PHE A 1 99 ? -0.117 -6.138 -10.156 1.00 82.94 99 PHE A CA 1
ATOM 745 C C . PHE A 1 99 ? 0.191 -5.129 -11.262 1.00 82.94 99 PHE A C 1
ATOM 747 O O . PHE A 1 99 ? 1.337 -4.740 -11.441 1.00 82.94 99 PHE A O 1
ATOM 754 N N . ASP A 1 100 ? -0.822 -4.686 -12.015 1.00 76.56 100 ASP A N 1
ATOM 755 C CA . ASP A 1 100 ? -0.663 -3.697 -13.100 1.00 76.56 100 ASP A CA 1
ATOM 756 C C . ASP A 1 100 ? 0.469 -4.048 -14.117 1.00 76.56 100 ASP A C 1
ATOM 758 O O . ASP A 1 100 ? 1.078 -3.163 -14.717 1.00 76.56 100 ASP A O 1
ATOM 762 N N . ASN A 1 101 ? 0.709 -5.349 -14.364 1.00 79.12 101 ASN A N 1
ATOM 763 C CA . ASN A 1 101 ? 1.789 -5.918 -15.201 1.00 79.12 101 ASN A CA 1
ATOM 764 C C . ASN A 1 101 ? 3.219 -5.769 -14.648 1.00 79.12 101 ASN A C 1
ATOM 766 O O . ASN A 1 101 ? 4.180 -5.813 -15.417 1.00 79.12 101 ASN A O 1
ATOM 770 N N . SER A 1 102 ? 3.371 -5.605 -13.338 1.00 78.56 102 SER A N 1
ATOM 771 C CA . SER A 1 102 ? 4.661 -5.699 -12.654 1.00 78.56 102 SER A CA 1
ATOM 772 C C . SER A 1 102 ? 4.582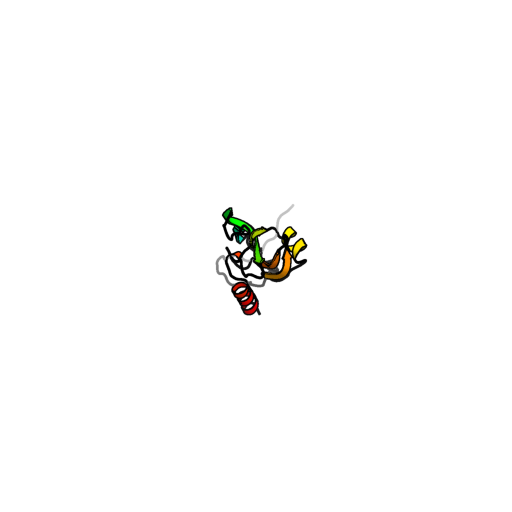 -6.687 -11.497 1.00 78.56 102 SER A C 1
ATOM 774 O O . SER A 1 102 ? 3.639 -6.631 -10.706 1.00 78.56 102 SER A O 1
ATOM 776 N N . ASP A 1 103 ? 5.578 -7.562 -11.389 1.00 89.06 103 ASP A N 1
ATOM 777 C CA . ASP A 1 103 ? 5.827 -8.347 -10.182 1.00 89.06 103 ASP A CA 1
ATOM 778 C C . ASP A 1 103 ? 6.258 -7.428 -9.037 1.00 89.06 103 ASP A C 1
ATOM 780 O O . ASP A 1 103 ? 7.020 -6.470 -9.230 1.00 89.06 103 ASP A O 1
ATOM 784 N N . GLY A 1 104 ? 5.712 -7.682 -7.851 1.00 91.00 104 GLY A N 1
ATOM 785 C CA . GLY A 1 104 ? 5.950 -6.820 -6.713 1.00 91.00 104 GLY A CA 1
ATOM 786 C C . GLY A 1 104 ? 5.196 -7.184 -5.446 1.00 91.00 104 GLY A C 1
ATOM 787 O O . GLY A 1 104 ? 4.500 -8.194 -5.316 1.00 91.00 104 GLY A O 1
ATOM 788 N N . THR A 1 105 ? 5.318 -6.287 -4.475 1.00 92.56 105 THR A N 1
ATOM 789 C CA . THR A 1 105 ? 4.595 -6.325 -3.209 1.00 92.56 105 THR A CA 1
ATOM 790 C C . THR A 1 105 ? 3.546 -5.222 -3.169 1.00 92.56 105 THR A C 1
ATOM 792 O O . THR A 1 105 ? 3.840 -4.040 -3.349 1.00 92.56 105 THR A O 1
ATOM 795 N N . LEU A 1 106 ? 2.311 -5.616 -2.876 1.00 93.00 106 LEU A N 1
ATOM 796 C CA . LEU A 1 106 ? 1.193 -4.725 -2.615 1.00 93.00 106 LEU A CA 1
ATOM 797 C C . LEU A 1 106 ? 0.901 -4.713 -1.115 1.00 93.00 106 LEU A C 1
ATOM 799 O O . LEU A 1 106 ? 0.605 -5.757 -0.535 1.00 93.00 106 LEU A O 1
ATOM 803 N N . CYS A 1 107 ? 0.942 -3.537 -0.505 1.00 93.44 107 CYS A N 1
ATOM 804 C CA . CYS A 1 107 ? 0.638 -3.312 0.901 1.00 93.44 107 CYS A CA 1
ATOM 805 C C . CYS A 1 107 ? -0.522 -2.328 1.065 1.00 93.44 107 CYS A C 1
ATOM 807 O O . CYS A 1 107 ? -0.677 -1.387 0.283 1.00 93.44 107 CYS A O 1
ATOM 809 N N . VAL A 1 108 ? -1.324 -2.535 2.105 1.00 94.00 108 VAL A N 1
ATOM 810 C CA . VAL A 1 108 ? -2.371 -1.618 2.560 1.00 94.00 108 VAL A CA 1
ATOM 811 C C . VAL A 1 108 ? -2.201 -1.357 4.045 1.00 94.00 108 VAL A C 1
ATOM 813 O O . VAL A 1 108 ? -1.963 -2.290 4.801 1.00 94.00 108 VAL A O 1
ATOM 816 N N . CYS A 1 109 ? -2.321 -0.103 4.462 1.00 92.62 109 CYS A N 1
ATOM 817 C CA . CYS A 1 109 ? -2.125 0.326 5.841 1.00 92.62 109 CYS A CA 1
ATOM 818 C C . CYS A 1 109 ? -3.174 1.367 6.244 1.00 92.62 109 CYS A C 1
ATOM 820 O O . CYS A 1 109 ? -3.662 2.130 5.409 1.00 92.62 109 CYS A O 1
ATOM 822 N N . ARG A 1 110 ? -3.520 1.391 7.531 1.00 91.38 110 ARG A N 1
ATOM 823 C CA . ARG A 1 110 ? -4.353 2.431 8.159 1.00 91.38 110 ARG A CA 1
ATOM 824 C C . ARG A 1 110 ? -3.917 2.754 9.594 1.00 91.38 110 ARG A C 1
ATOM 826 O O . ARG A 1 110 ? -4.689 3.307 10.363 1.00 91.38 110 ARG A O 1
ATOM 833 N N . THR A 1 111 ? -2.697 2.363 9.964 1.00 86.06 111 THR A N 1
ATOM 834 C CA . THR A 1 111 ? -2.137 2.535 11.316 1.00 86.06 111 THR A CA 1
ATOM 835 C C . THR A 1 111 ? -1.824 3.992 11.651 1.00 86.06 111 THR A C 1
ATOM 837 O O . THR A 1 111 ? -1.846 4.370 12.815 1.00 86.06 111 THR A O 1
ATOM 840 N N . SER A 1 112 ? -1.507 4.809 10.645 1.00 86.44 112 SER A N 1
ATOM 841 C CA . SER A 1 112 ? -1.177 6.224 10.808 1.00 86.44 112 SER A CA 1
ATOM 842 C C . SER A 1 112 ? -1.414 6.992 9.512 1.00 86.44 112 SER A C 1
ATOM 844 O O . SER A 1 112 ? -1.490 6.402 8.429 1.00 86.44 112 SER A O 1
ATOM 846 N N . ASP A 1 113 ? -1.447 8.319 9.615 1.00 89.69 113 ASP A N 1
ATOM 847 C CA . ASP A 1 113 ? -1.331 9.184 8.446 1.00 89.69 113 ASP A CA 1
ATOM 848 C C . ASP A 1 113 ? -0.037 8.882 7.682 1.00 89.69 113 ASP A C 1
ATOM 850 O O . ASP A 1 113 ? 1.010 8.594 8.268 1.00 89.69 113 ASP A O 1
ATOM 854 N N . ASN A 1 114 ? -0.139 8.931 6.357 1.00 89.56 114 ASN A N 1
ATOM 855 C CA . ASN A 1 114 ? 0.935 8.731 5.392 1.00 89.56 114 ASN A CA 1
ATOM 856 C C . ASN A 1 114 ? 1.710 7.419 5.577 1.00 89.56 114 ASN A C 1
ATOM 858 O O . ASN A 1 114 ? 2.862 7.303 5.164 1.00 89.56 114 ASN A O 1
ATOM 862 N N . CYS A 1 115 ? 1.079 6.391 6.152 1.00 90.25 115 CYS A N 1
ATOM 863 C CA . CYS A 1 115 ? 1.725 5.099 6.377 1.00 90.25 115 CYS A CA 1
ATOM 864 C C . CYS A 1 115 ? 2.260 4.470 5.075 1.00 90.25 115 CYS A C 1
ATOM 866 O O . CYS A 1 115 ? 3.212 3.699 5.116 1.00 90.25 115 CYS A O 1
ATOM 868 N N . ASN A 1 116 ? 1.709 4.835 3.909 1.00 92.12 116 ASN A N 1
ATOM 869 C CA . ASN A 1 116 ? 2.175 4.383 2.597 1.00 92.12 116 ASN A CA 1
ATOM 870 C C . ASN A 1 116 ? 3.418 5.111 2.053 1.00 92.12 116 ASN A C 1
ATOM 872 O O . ASN A 1 116 ? 3.866 4.803 0.946 1.00 92.12 116 ASN A O 1
ATOM 876 N N . GLU A 1 117 ? 3.988 6.055 2.799 1.00 90.19 117 GLU A N 1
ATOM 877 C CA . GLU A 1 117 ? 5.310 6.621 2.515 1.00 90.19 117 GLU A CA 1
ATOM 878 C C . GLU A 1 117 ? 6.452 5.752 3.061 1.00 90.19 117 GLU A C 1
ATOM 880 O O . GLU A 1 117 ? 7.573 5.850 2.562 1.00 90.19 117 GLU A O 1
ATOM 885 N N . LEU A 1 118 ? 6.155 4.859 4.011 1.00 86.69 118 LEU A N 1
ATOM 886 C CA . LEU A 1 118 ? 7.106 3.906 4.583 1.00 86.69 118 LEU A CA 1
ATOM 887 C C . LEU A 1 118 ? 7.553 2.849 3.562 1.00 86.69 118 LEU A C 1
ATOM 889 O O . LEU A 1 118 ? 6.815 2.504 2.635 1.00 86.69 118 LEU A O 1
ATOM 893 N N . SER A 1 119 ? 8.748 2.288 3.763 1.00 85.62 119 SER A N 1
ATOM 894 C CA . SER A 1 119 ? 9.196 1.101 3.027 1.00 85.62 119 SER A CA 1
ATOM 895 C C . SER A 1 119 ? 8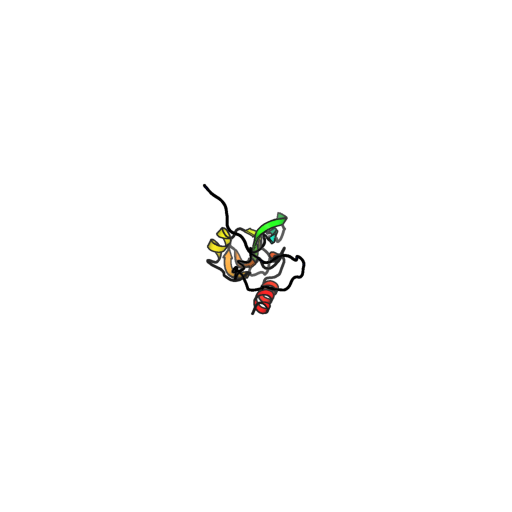.422 -0.152 3.463 1.00 85.62 119 SER A C 1
ATOM 897 O O . SER A 1 119 ? 7.820 -0.194 4.541 1.00 85.62 119 SER A O 1
ATOM 899 N N . VAL A 1 120 ? 8.454 -1.209 2.646 1.00 85.25 120 VAL A N 1
ATOM 900 C CA . VAL A 1 120 ? 7.798 -2.489 2.976 1.00 85.25 120 VAL A CA 1
ATOM 901 C C . VAL A 1 120 ? 8.387 -3.092 4.256 1.00 85.25 120 VAL A C 1
ATOM 903 O O . VAL A 1 120 ? 7.661 -3.661 5.068 1.00 85.25 120 VAL A O 1
ATOM 906 N N . GLU A 1 121 ? 9.692 -2.947 4.468 1.00 84.81 121 GLU A N 1
ATOM 907 C CA . GLU A 1 121 ? 10.398 -3.404 5.667 1.00 84.81 121 GLU A CA 1
ATOM 908 C C . GLU A 1 121 ? 9.927 -2.635 6.902 1.00 84.81 121 GLU A C 1
ATOM 910 O O . GLU A 1 121 ? 9.606 -3.250 7.915 1.00 84.81 121 GLU A O 1
ATOM 915 N N . GLN A 1 122 ? 9.810 -1.308 6.801 1.00 85.00 122 GLN A N 1
ATOM 916 C CA . GLN A 1 122 ? 9.306 -0.469 7.889 1.00 85.00 122 GLN A CA 1
ATOM 917 C C . GLN A 1 122 ? 7.857 -0.818 8.240 1.00 85.00 122 GLN A C 1
ATOM 919 O O . GLN A 1 122 ? 7.529 -0.956 9.415 1.00 85.00 122 GLN A O 1
ATOM 924 N N . MET A 1 123 ? 7.003 -1.035 7.236 1.00 82.56 123 MET A N 1
ATOM 925 C CA . MET A 1 123 ? 5.638 -1.522 7.450 1.00 82.56 123 MET A CA 1
ATOM 926 C C . MET A 1 123 ? 5.632 -2.872 8.183 1.00 82.56 123 MET A C 1
ATOM 928 O O . MET A 1 123 ? 4.881 -3.062 9.136 1.00 82.56 123 MET A O 1
ATOM 932 N N . ARG A 1 124 ? 6.489 -3.817 7.781 1.00 79.19 124 ARG A N 1
ATOM 933 C CA . ARG A 1 124 ? 6.587 -5.126 8.446 1.00 79.19 124 ARG A CA 1
ATOM 934 C C . ARG A 1 124 ? 7.035 -5.015 9.900 1.00 79.19 124 ARG A C 1
ATOM 936 O O . ARG A 1 124 ? 6.519 -5.770 10.715 1.00 79.19 124 ARG A O 1
ATOM 943 N N . SER A 1 125 ? 7.929 -4.088 10.234 1.00 77.94 125 SER A N 1
ATOM 944 C CA . SER A 1 125 ? 8.300 -3.839 11.632 1.00 77.94 125 SER A CA 1
ATOM 945 C C . SER A 1 125 ? 7.101 -3.369 12.458 1.00 77.94 125 SER A C 1
ATOM 947 O O . SER A 1 125 ? 6.865 -3.914 13.528 1.00 77.94 125 SER A O 1
ATOM 949 N N . VAL A 1 126 ? 6.258 -2.482 11.911 1.00 69.88 126 VAL A N 1
ATOM 950 C CA . VAL A 1 126 ? 5.019 -2.041 12.583 1.00 69.88 126 VAL A CA 1
ATOM 951 C C . VAL A 1 126 ? 4.073 -3.216 12.871 1.00 69.88 126 VAL A C 1
ATOM 953 O O . VAL A 1 126 ? 3.436 -3.242 13.916 1.00 69.88 126 VAL A O 1
ATOM 956 N N . LEU A 1 127 ? 3.993 -4.224 11.992 1.00 63.69 127 LEU A N 1
ATOM 957 C CA . LEU A 1 127 ? 3.204 -5.439 12.263 1.00 63.69 127 LEU A CA 1
ATOM 958 C C . LEU A 1 127 ? 3.744 -6.277 13.430 1.00 63.69 127 LEU A C 1
ATOM 960 O O . LEU A 1 127 ? 2.977 -7.024 14.035 1.00 63.69 127 LEU A O 1
ATOM 964 N N . LEU A 1 128 ? 5.048 -6.213 13.702 1.00 58.91 128 LEU A N 1
ATOM 965 C CA . LEU A 1 128 ? 5.694 -7.007 14.746 1.00 58.91 128 LEU A CA 1
ATOM 966 C C . LEU A 1 128 ? 5.565 -6.362 16.130 1.00 58.91 128 LEU A C 1
ATOM 968 O O . LEU A 1 128 ? 5.498 -7.100 17.106 1.00 58.91 128 LEU A O 1
ATOM 972 N N . ASP A 1 129 ? 5.458 -5.033 16.208 1.00 53.56 129 ASP A N 1
ATOM 973 C CA . ASP A 1 129 ? 5.249 -4.296 17.466 1.00 53.56 129 ASP A CA 1
ATOM 974 C C . ASP A 1 129 ? 3.804 -4.390 18.008 1.00 53.56 129 ASP A C 1
ATOM 976 O O . ASP A 1 129 ? 3.550 -4.050 19.160 1.00 53.56 129 ASP A O 1
ATOM 980 N N . TYR A 1 130 ? 2.846 -4.861 17.199 1.00 47.69 130 TYR A N 1
ATOM 981 C CA . TYR A 1 130 ? 1.430 -5.030 17.575 1.00 47.69 130 TYR A CA 1
ATOM 982 C C . TYR A 1 130 ? 1.082 -6.434 18.129 1.00 47.69 130 TYR A C 1
ATOM 984 O O . TYR A 1 130 ? -0.102 -6.760 18.253 1.00 47.69 130 TYR A O 1
ATOM 992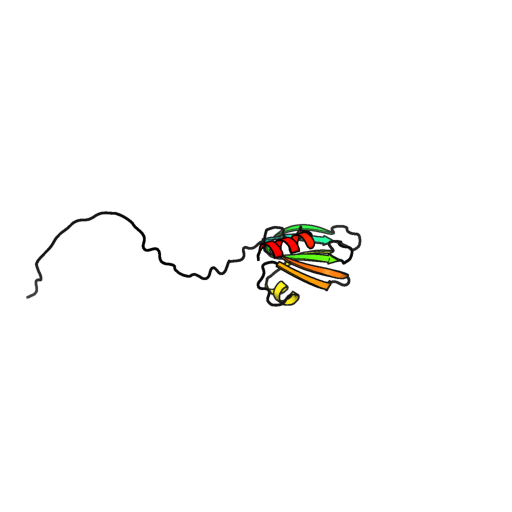 N N . LYS A 1 131 ? 2.079 -7.277 18.433 1.00 42.97 131 LYS A N 1
ATOM 993 C CA . LYS A 1 131 ? 1.913 -8.605 19.059 1.00 42.97 131 LYS A CA 1
ATOM 994 C C . LYS A 1 131 ? 2.363 -8.608 20.512 1.00 42.97 131 LYS A C 1
ATOM 996 O O . LYS A 1 131 ? 1.692 -9.312 21.297 1.00 42.97 131 LYS A O 1
#

Sequence (131 aa):
MAFTSRSSSAILLCFILWDFSLTDSLEQVEVVGKVTCAEANIDKNGMTASSTLIRGCDWCLLHVSDDTKVVKRRCISNGAVKRLFGSIETALACRHGVFDNSDGTLCVCRTSDNCNELSVEQMRSVLLDYK

Organism: NCBI:txid68888

Secondary structure (DSSP, 8-state):
--------------------------------PPEEEEEEEE-TTS-EEEEEEEEEESEEEEEEETTS-EEEEEEE-HHHHHHHH-S--SSEEEEEEEETTEEEEEEEE-SSTTGGGS-HHHHHHHHHHT-

pLDDT: mean 74.16, std 20.65, range [32.62, 94.62]